Protein AF-G2H1W2-F1 (afdb_monomer)

pLDDT: mean 71.91, std 21.17, range [31.17, 97.25]

Mean predicted aligned error: 14.23 Å

Solvent-accessible surface area (backbone atoms only — not comparable to full-atom values): 6867 Å² total; per-residue (Å²): 136,90,78,91,77,94,70,56,71,66,62,49,50,53,42,44,57,50,13,62,76,69,74,47,52,47,68,55,54,53,53,49,55,50,48,59,48,51,57,51,50,52,54,53,49,50,52,50,54,47,54,53,49,41,50,54,48,27,75,74,65,70,60,68,86,49,73,64,58,51,48,59,54,56,59,67,66,70,76,69,97,65,96,79,69,82,72,79,69,83,67,51,63,84,64,42,68,59,56,51,50,49,50,55,54,66,79,59,67,75,134

Structure (mmCIF, N/CA/C/O backbone):
data_AF-G2H1W2-F1
#
_entry.id   AF-G2H1W2-F1
#
loop_
_atom_site.group_PDB
_atom_site.id
_atom_site.type_symbol
_atom_site.label_atom_id
_atom_site.label_alt_id
_atom_site.label_comp_id
_atom_site.label_asym_id
_atom_site.label_entity_id
_atom_site.label_seq_id
_atom_site.pdbx_PDB_ins_code
_atom_site.Cartn_x
_atom_site.Cartn_y
_atom_site.Cartn_z
_atom_site.occupancy
_atom_site.B_iso_or_equiv
_atom_site.auth_seq_id
_atom_site.auth_comp_id
_atom_site.auth_asym_id
_atom_site.auth_atom_id
_atom_site.pdbx_PDB_model_num
ATOM 1 N N . MET A 1 1 ? 20.170 -7.436 5.236 1.00 75.56 1 MET A N 1
ATOM 2 C CA . MET A 1 1 ? 20.157 -8.878 4.902 1.00 75.56 1 MET A CA 1
ATOM 3 C C . MET A 1 1 ? 19.640 -9.037 3.481 1.00 75.56 1 MET A C 1
ATOM 5 O O . MET A 1 1 ? 18.809 -8.228 3.083 1.00 75.56 1 MET A O 1
ATOM 9 N N . ALA A 1 2 ? 20.171 -9.981 2.702 1.00 72.88 2 ALA A N 1
ATOM 10 C CA . ALA A 1 2 ? 19.731 -10.212 1.326 1.00 72.88 2 ALA A CA 1
ATOM 11 C C . ALA A 1 2 ? 18.691 -11.339 1.298 1.00 72.88 2 ALA A C 1
ATOM 13 O O . ALA A 1 2 ? 18.968 -12.437 1.773 1.00 72.88 2 ALA A O 1
ATOM 14 N N . THR A 1 3 ? 17.517 -11.059 0.736 1.00 84.69 3 THR A N 1
ATOM 15 C CA . THR A 1 3 ? 16.438 -12.034 0.541 1.00 84.69 3 THR A CA 1
ATOM 16 C C . THR A 1 3 ? 16.260 -12.256 -0.955 1.00 84.69 3 THR A C 1
ATOM 18 O O . THR A 1 3 ? 16.119 -11.290 -1.705 1.00 84.69 3 THR A O 1
ATOM 21 N N . SER A 1 4 ? 16.291 -13.513 -1.401 1.00 85.44 4 SER A N 1
ATOM 22 C CA . SER A 1 4 ? 16.028 -13.864 -2.800 1.00 85.44 4 SER A CA 1
ATOM 23 C C . SER A 1 4 ? 14.522 -13.983 -3.028 1.00 85.44 4 SER A C 1
ATOM 25 O O . SER A 1 4 ? 13.840 -14.678 -2.276 1.00 85.44 4 SER A O 1
ATOM 27 N N . ILE A 1 5 ? 14.004 -13.301 -4.049 1.00 87.56 5 ILE A N 1
ATOM 28 C CA . ILE A 1 5 ? 12.579 -13.267 -4.395 1.00 87.56 5 ILE A CA 1
ATOM 29 C C . ILE A 1 5 ? 12.423 -13.854 -5.796 1.00 87.56 5 ILE A C 1
ATOM 31 O O . ILE A 1 5 ? 13.130 -13.451 -6.720 1.00 87.56 5 ILE A O 1
ATOM 35 N N . LYS A 1 6 ? 11.501 -14.807 -5.958 1.00 91.88 6 LYS A N 1
ATOM 36 C CA . LYS A 1 6 ? 11.148 -15.350 -7.273 1.00 91.88 6 LYS A CA 1
ATOM 37 C C . LYS A 1 6 ? 10.126 -14.434 -7.937 1.00 91.88 6 LYS A C 1
ATOM 39 O O . LYS A 1 6 ? 9.104 -14.124 -7.335 1.00 91.88 6 LYS A O 1
ATOM 44 N N . LEU A 1 7 ? 10.422 -14.028 -9.165 1.00 91.94 7 LEU A N 1
ATOM 45 C CA . LEU A 1 7 ? 9.544 -13.242 -10.025 1.00 91.94 7 LEU A CA 1
ATOM 46 C C . LEU A 1 7 ? 9.335 -14.031 -11.313 1.00 91.94 7 LEU A C 1
ATOM 48 O O . LEU A 1 7 ? 10.286 -14.634 -11.813 1.00 91.94 7 LEU A O 1
ATOM 52 N N . ASP A 1 8 ? 8.113 -14.030 -11.828 1.00 95.19 8 ASP A N 1
ATOM 53 C CA . ASP A 1 8 ? 7.841 -14.505 -13.178 1.00 95.19 8 ASP A CA 1
ATOM 54 C C . ASP A 1 8 ? 8.411 -13.533 -14.229 1.00 95.19 8 ASP A C 1
ATOM 56 O O . ASP A 1 8 ? 8.737 -12.373 -13.938 1.00 95.19 8 ASP A O 1
ATOM 60 N N . ASP A 1 9 ? 8.560 -14.022 -15.460 1.00 93.75 9 ASP A N 1
ATOM 61 C CA . ASP A 1 9 ? 9.198 -13.267 -16.539 1.00 93.75 9 ASP A CA 1
ATOM 62 C C . ASP A 1 9 ? 8.376 -12.044 -16.987 1.00 93.75 9 ASP A C 1
ATOM 64 O O . ASP A 1 9 ? 8.967 -11.021 -17.351 1.00 93.75 9 ASP A O 1
ATOM 68 N N . ASP A 1 10 ? 7.038 -12.096 -16.901 1.00 96.62 10 ASP A N 1
ATOM 69 C CA . ASP A 1 10 ? 6.166 -10.953 -17.220 1.00 96.62 10 ASP A CA 1
ATOM 70 C C . ASP A 1 10 ? 6.395 -9.810 -16.228 1.00 96.62 10 ASP A C 1
ATOM 72 O O . ASP A 1 10 ? 6.713 -8.677 -16.610 1.00 96.62 10 ASP A O 1
ATOM 76 N N . LEU A 1 11 ? 6.311 -10.114 -14.933 1.00 94.88 11 LEU A N 1
ATOM 77 C CA . LEU A 1 11 ? 6.497 -9.133 -13.877 1.00 94.88 11 LEU A CA 1
ATOM 78 C C . LEU A 1 11 ? 7.909 -8.547 -13.909 1.00 94.88 11 LEU A C 1
ATOM 80 O O . LEU A 1 11 ? 8.082 -7.331 -13.775 1.00 94.88 11 LEU A O 1
ATOM 84 N N . LYS A 1 12 ? 8.923 -9.385 -14.143 1.00 95.00 12 LYS A N 1
ATOM 85 C CA . LYS A 1 12 ? 10.307 -8.933 -14.301 1.00 95.00 12 LYS A CA 1
ATOM 86 C C . LYS A 1 12 ? 10.440 -7.941 -15.460 1.00 95.00 12 LYS A C 1
ATOM 88 O O . LYS A 1 12 ? 11.020 -6.871 -15.267 1.00 95.00 12 LYS A O 1
ATOM 93 N N . SER A 1 13 ? 9.873 -8.253 -16.627 1.00 96.44 13 SER A N 1
ATOM 94 C CA . SER A 1 13 ? 9.880 -7.362 -17.794 1.00 96.44 13 SER A CA 1
ATOM 95 C C . SER A 1 13 ? 9.212 -6.017 -17.488 1.00 96.44 13 SER A C 1
ATOM 97 O O . SER A 1 13 ? 9.792 -4.950 -17.710 1.00 96.44 13 SER A O 1
ATOM 99 N N . ARG A 1 14 ? 8.030 -6.044 -16.863 1.00 97.25 14 ARG A N 1
ATOM 100 C CA . ARG A 1 14 ? 7.287 -4.835 -16.472 1.00 97.25 14 ARG A CA 1
ATOM 101 C C . ARG A 1 14 ? 8.061 -3.961 -15.489 1.00 97.25 14 ARG A C 1
ATOM 103 O O . ARG A 1 14 ? 8.049 -2.738 -15.629 1.00 97.25 14 ARG A O 1
ATOM 110 N N . ILE A 1 15 ? 8.756 -4.565 -14.526 1.00 95.75 15 ILE A N 1
ATOM 111 C CA . ILE A 1 15 ? 9.603 -3.834 -13.576 1.00 95.75 15 ILE A CA 1
ATOM 112 C C . ILE A 1 15 ? 10.779 -3.176 -14.297 1.00 95.75 15 ILE A C 1
ATOM 114 O O . ILE A 1 15 ? 11.062 -2.012 -14.022 1.00 95.75 15 ILE A O 1
ATOM 118 N N . HIS A 1 16 ? 11.440 -3.873 -15.223 1.00 95.88 16 HIS A N 1
ATOM 119 C CA . HIS A 1 16 ? 12.533 -3.292 -16.006 1.00 95.88 16 HIS A CA 1
ATOM 120 C C . HIS A 1 16 ? 12.061 -2.098 -16.839 1.00 95.88 16 HIS A C 1
ATOM 122 O O . HIS A 1 16 ? 12.620 -1.012 -16.708 1.00 95.88 16 HIS A O 1
ATOM 128 N N . HIS A 1 17 ? 10.964 -2.245 -17.583 1.00 97.06 17 HIS A N 1
ATOM 129 C CA . HIS A 1 17 ? 10.384 -1.136 -18.343 1.00 97.06 17 HIS A CA 1
ATOM 130 C C . HIS A 1 17 ? 10.000 0.056 -17.458 1.00 97.06 17 HIS A C 1
ATOM 132 O O . HIS A 1 17 ? 10.188 1.214 -17.838 1.00 97.06 17 HIS A O 1
ATOM 138 N N . LEU A 1 18 ? 9.459 -0.208 -16.267 1.00 96.81 18 LEU A N 1
ATOM 139 C CA . LEU A 1 18 ? 9.114 0.841 -15.314 1.00 96.81 18 LEU A CA 1
ATOM 140 C C . LEU A 1 18 ? 10.363 1.546 -14.769 1.00 96.81 18 LEU A C 1
ATOM 142 O O . LEU A 1 18 ? 10.374 2.772 -14.648 1.00 96.81 18 LEU A O 1
ATOM 146 N N . ALA A 1 19 ? 11.409 0.780 -14.469 1.00 97.00 19 ALA A N 1
ATOM 147 C CA . ALA A 1 19 ? 12.685 1.277 -13.981 1.00 97.00 19 ALA A CA 1
ATOM 148 C C . ALA A 1 19 ? 13.366 2.183 -15.021 1.00 97.00 19 ALA A C 1
ATOM 150 O O . ALA A 1 19 ? 1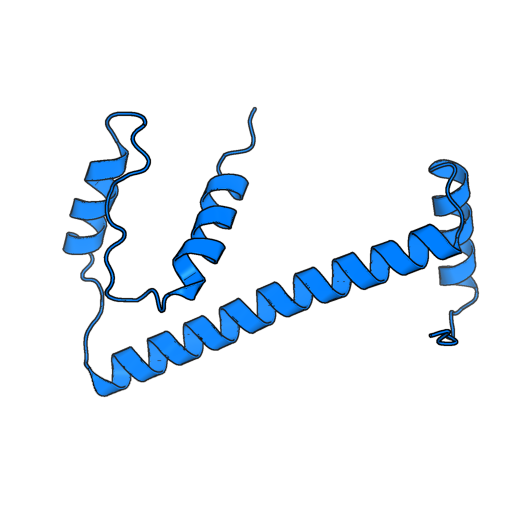3.769 3.298 -14.679 1.00 97.00 19 ALA A O 1
ATOM 151 N N . ASP A 1 20 ? 13.378 1.770 -16.291 1.00 96.88 20 ASP A N 1
ATOM 152 C CA . ASP A 1 20 ? 13.934 2.545 -17.406 1.00 96.88 20 ASP A CA 1
ATOM 153 C C . ASP A 1 20 ? 13.203 3.880 -17.580 1.00 96.88 20 ASP A C 1
ATOM 155 O O . ASP A 1 20 ? 13.826 4.943 -17.646 1.00 96.88 20 ASP A O 1
ATOM 159 N N . ARG A 1 21 ? 11.862 3.850 -17.566 1.00 97.00 21 ARG A N 1
ATOM 160 C CA . ARG A 1 21 ? 11.028 5.060 -17.663 1.00 97.00 21 ARG A CA 1
ATOM 161 C C . ARG A 1 21 ? 11.275 6.038 -16.518 1.00 97.00 21 ARG A C 1
ATOM 163 O O . ARG A 1 21 ? 11.265 7.246 -16.737 1.00 97.00 21 ARG A O 1
ATOM 170 N N . GLN A 1 22 ? 11.484 5.528 -15.307 1.00 94.25 22 GLN A N 1
ATOM 171 C CA . GLN A 1 22 ? 11.715 6.345 -14.114 1.00 94.25 22 GLN A CA 1
ATOM 172 C C . GLN A 1 22 ? 13.196 6.682 -13.881 1.00 94.25 22 GLN A C 1
ATOM 174 O O . GLN A 1 22 ? 13.506 7.409 -12.936 1.00 94.25 22 GLN A O 1
ATOM 179 N N . ARG A 1 23 ? 14.112 6.180 -14.724 1.00 93.69 23 ARG A N 1
ATOM 180 C CA . ARG A 1 23 ? 15.573 6.283 -14.549 1.00 93.69 23 ARG A CA 1
ATOM 181 C C . ARG A 1 23 ? 16.032 5.792 -13.171 1.00 93.69 23 ARG A C 1
ATOM 183 O O . ARG A 1 23 ? 16.859 6.415 -12.504 1.00 93.69 23 ARG A O 1
ATOM 190 N N . ARG A 1 24 ? 15.461 4.677 -12.720 1.00 95.12 24 ARG A N 1
ATOM 191 C CA . ARG A 1 24 ? 15.804 3.998 -11.463 1.00 95.12 24 ARG A CA 1
ATOM 192 C C . ARG A 1 24 ? 16.270 2.578 -11.755 1.00 95.12 24 ARG A C 1
ATOM 194 O O . ARG A 1 24 ? 16.064 2.070 -12.848 1.00 95.12 24 ARG A O 1
ATOM 201 N N . SER A 1 25 ? 16.907 1.926 -10.784 1.00 96.19 25 SER A N 1
ATOM 202 C CA . SER A 1 25 ? 17.236 0.505 -10.921 1.00 96.19 25 SER A CA 1
ATOM 203 C C . SER A 1 25 ? 16.002 -0.358 -10.653 1.00 96.19 25 SER A C 1
ATOM 205 O O . SER A 1 25 ? 15.171 -0.024 -9.805 1.00 96.19 25 SER A O 1
ATOM 207 N N . ALA A 1 26 ? 15.905 -1.506 -11.324 1.00 93.44 26 ALA A N 1
ATOM 208 C CA . ALA A 1 26 ? 14.839 -2.480 -11.080 1.00 93.44 26 ALA A CA 1
ATOM 209 C C . ALA A 1 26 ? 14.780 -2.902 -9.599 1.00 93.44 26 ALA A C 1
ATOM 211 O O . ALA A 1 26 ? 13.704 -2.996 -9.017 1.00 93.44 26 ALA A O 1
ATOM 212 N N . HIS A 1 27 ? 15.942 -3.057 -8.955 1.00 92.81 27 HIS A N 1
ATOM 213 C CA . HIS A 1 27 ? 16.023 -3.360 -7.527 1.00 92.81 27 HIS A CA 1
ATOM 214 C C . HIS A 1 27 ? 15.434 -2.248 -6.640 1.00 92.81 27 HIS A C 1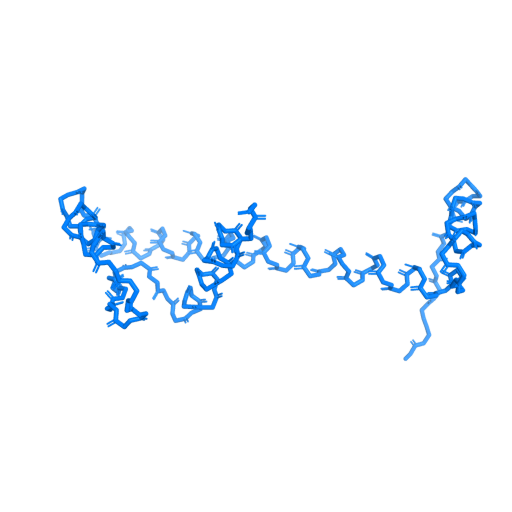
ATOM 216 O O . HIS A 1 27 ? 14.773 -2.548 -5.647 1.00 92.81 27 HIS A O 1
ATOM 222 N N . TRP A 1 28 ? 15.640 -0.972 -6.992 1.00 94.69 28 TRP A N 1
ATOM 223 C CA . TRP A 1 28 ? 15.032 0.147 -6.268 1.00 94.69 28 TRP A CA 1
ATOM 224 C C . TRP A 1 28 ? 13.503 0.109 -6.377 1.00 94.69 28 TRP A C 1
ATOM 226 O O . TRP A 1 28 ? 12.829 0.188 -5.356 1.00 94.69 28 TRP A O 1
ATOM 236 N N . ILE A 1 29 ? 12.970 -0.119 -7.585 1.00 95.81 29 ILE A N 1
ATOM 237 C CA . ILE A 1 29 ? 11.522 -0.247 -7.827 1.00 95.81 29 ILE A CA 1
ATOM 238 C C . ILE A 1 29 ? 10.922 -1.395 -7.006 1.00 95.81 29 ILE A C 1
ATOM 240 O O . ILE A 1 29 ? 9.888 -1.217 -6.370 1.00 95.81 29 ILE A O 1
ATOM 244 N N . MET A 1 30 ? 11.583 -2.557 -6.972 1.00 93.81 30 MET A N 1
ATOM 245 C CA . MET A 1 30 ? 11.122 -3.709 -6.186 1.00 93.81 30 MET A CA 1
ATOM 246 C C . MET A 1 30 ? 11.060 -3.395 -4.691 1.00 93.81 30 MET A C 1
ATOM 248 O O . MET A 1 30 ? 10.071 -3.708 -4.033 1.00 93.81 30 MET A O 1
ATOM 252 N N . ARG A 1 31 ? 12.109 -2.768 -4.145 1.00 94.06 31 ARG A N 1
ATOM 253 C CA . ARG A 1 31 ? 12.152 -2.401 -2.724 1.00 94.06 31 ARG A CA 1
ATOM 254 C C . ARG A 1 31 ? 11.060 -1.411 -2.362 1.00 94.06 31 ARG A C 1
ATOM 256 O O . ARG A 1 31 ? 10.453 -1.553 -1.305 1.00 94.06 31 ARG A O 1
ATOM 263 N N . GLU A 1 32 ? 10.827 -0.436 -3.228 1.00 95.69 32 GLU A N 1
ATOM 264 C CA . GLU A 1 32 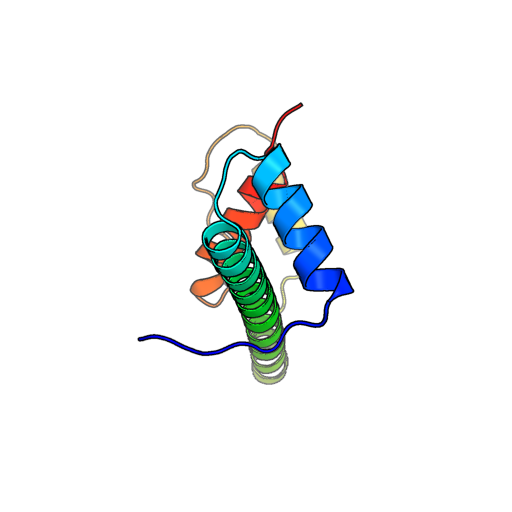? 9.807 0.571 -2.983 1.00 95.69 32 GLU A CA 1
ATOM 265 C C . GLU A 1 32 ? 8.404 -0.029 -3.052 1.00 95.69 32 GLU A C 1
ATOM 267 O O . GLU A 1 32 ? 7.619 0.158 -2.132 1.00 95.69 32 GLU A O 1
ATOM 272 N N . ALA A 1 33 ? 8.132 -0.879 -4.045 1.00 95.00 33 ALA A N 1
ATOM 273 C CA . ALA A 1 33 ? 6.855 -1.577 -4.147 1.00 95.00 33 ALA A CA 1
ATOM 274 C C . ALA A 1 33 ? 6.551 -2.454 -2.917 1.00 95.00 33 ALA A C 1
ATOM 276 O O . ALA A 1 33 ? 5.409 -2.495 -2.458 1.00 95.00 33 ALA A O 1
ATOM 277 N N . ILE A 1 34 ? 7.563 -3.142 -2.368 1.00 94.50 34 ILE A N 1
ATOM 278 C CA . ILE A 1 34 ? 7.409 -3.948 -1.146 1.00 94.50 34 ILE A CA 1
ATOM 279 C C . ILE A 1 34 ? 7.113 -3.051 0.055 1.00 94.50 34 ILE A C 1
ATOM 281 O O . ILE A 1 34 ? 6.212 -3.364 0.828 1.00 94.50 34 ILE A O 1
ATOM 285 N N . ARG A 1 35 ? 7.835 -1.935 0.208 1.00 95.25 35 ARG A N 1
ATOM 286 C CA . ARG A 1 35 ? 7.598 -0.987 1.303 1.00 95.25 35 ARG A CA 1
ATOM 287 C C . ARG A 1 35 ? 6.181 -0.430 1.249 1.00 95.25 35 ARG A C 1
ATOM 289 O O . ARG A 1 35 ? 5.456 -0.532 2.230 1.00 95.25 35 ARG A O 1
ATOM 296 N N . ASP A 1 36 ? 5.772 0.061 0.085 1.00 95.31 36 ASP A N 1
ATOM 297 C CA . ASP A 1 36 ? 4.441 0.624 -0.123 1.00 95.31 36 ASP A CA 1
ATOM 298 C C . ASP A 1 36 ? 3.339 -0.403 0.143 1.00 95.31 36 ASP A C 1
ATOM 300 O O . ASP A 1 36 ? 2.242 -0.044 0.569 1.00 95.31 36 ASP A O 1
ATOM 304 N N . TYR A 1 37 ? 3.584 -1.679 -0.164 1.00 94.81 37 TYR A N 1
ATOM 305 C CA . TYR A 1 37 ? 2.653 -2.757 0.151 1.00 94.81 37 TYR A CA 1
ATOM 306 C C . TYR A 1 37 ? 2.561 -2.992 1.660 1.00 94.81 37 TYR A C 1
ATOM 308 O O . TYR A 1 37 ? 1.458 -2.976 2.201 1.00 94.81 37 TYR A O 1
ATOM 316 N N . VAL A 1 38 ? 3.701 -3.151 2.336 1.00 94.75 38 VAL A N 1
ATOM 317 C CA . VAL A 1 38 ? 3.750 -3.397 3.784 1.00 94.75 38 VAL A CA 1
ATOM 318 C C . VAL A 1 38 ? 3.108 -2.248 4.554 1.00 94.75 38 VAL A C 1
ATOM 320 O O . VAL A 1 38 ? 2.227 -2.494 5.366 1.00 94.75 38 VAL A O 1
ATOM 323 N N . GLU A 1 39 ? 3.443 -0.996 4.242 1.00 93.75 39 GLU A N 1
ATOM 324 C CA . GLU A 1 39 ? 2.862 0.164 4.928 1.00 93.75 39 GLU A CA 1
ATOM 325 C C . GLU A 1 39 ? 1.340 0.260 4.747 1.00 93.75 39 GLU A C 1
ATOM 327 O O . GLU A 1 39 ? 0.621 0.698 5.649 1.00 93.75 39 GLU A O 1
ATOM 332 N N . ARG A 1 40 ? 0.827 -0.112 3.566 1.00 92.88 40 ARG A N 1
ATOM 333 C CA . ARG A 1 40 ? -0.621 -0.158 3.320 1.00 92.88 40 ARG A CA 1
ATOM 334 C C . ARG A 1 40 ? -1.284 -1.260 4.133 1.00 92.88 40 ARG A C 1
ATOM 336 O O . ARG A 1 40 ? -2.345 -1.013 4.704 1.00 92.88 40 ARG A O 1
ATOM 343 N N . GLU A 1 41 ? -0.660 -2.430 4.202 1.00 94.25 41 GLU A N 1
ATOM 344 C CA . GLU A 1 41 ? -1.194 -3.566 4.948 1.00 94.25 41 GLU A CA 1
ATOM 345 C C . GLU A 1 41 ? -1.166 -3.310 6.459 1.00 94.25 41 GLU A C 1
ATOM 347 O O . GLU A 1 41 ? -2.158 -3.541 7.141 1.00 94.25 41 GLU A O 1
ATOM 352 N N . GLU A 1 42 ? -0.088 -2.721 6.980 1.00 90.00 42 GLU A N 1
ATOM 353 C CA . GLU A 1 42 ? 0.033 -2.333 8.389 1.00 90.00 42 GLU A CA 1
ATOM 354 C C . GLU A 1 42 ? -1.033 -1.311 8.793 1.00 90.00 42 GLU A C 1
ATOM 356 O O . GLU A 1 42 ? -1.666 -1.450 9.839 1.00 90.00 42 GLU A O 1
ATOM 361 N N . LYS A 1 43 ? -1.294 -0.304 7.950 1.00 87.25 43 LYS A N 1
ATOM 362 C CA . LYS A 1 43 ? -2.376 0.665 8.193 1.00 87.25 43 LYS A CA 1
ATOM 363 C C . LYS A 1 43 ? -3.745 -0.005 8.198 1.00 87.25 43 LYS A C 1
ATOM 365 O O . LYS A 1 43 ? -4.590 0.338 9.023 1.00 87.25 43 LYS A O 1
ATOM 370 N N . HIS A 1 44 ? -3.965 -0.939 7.277 1.00 83.00 44 HIS A N 1
ATOM 371 C CA . HIS A 1 44 ? -5.223 -1.664 7.171 1.00 83.00 44 HIS A CA 1
ATOM 372 C C . HIS A 1 44 ? -5.456 -2.564 8.391 1.00 83.00 44 HIS A C 1
ATOM 374 O O . HIS A 1 44 ? -6.555 -2.580 8.947 1.00 83.00 44 HIS A O 1
ATOM 380 N N . GLU A 1 45 ? -4.424 -3.274 8.840 1.00 84.62 45 GLU A N 1
ATOM 381 C CA . GLU A 1 45 ? -4.508 -4.132 10.017 1.00 84.62 45 GLU A CA 1
ATOM 382 C C . GLU A 1 45 ? -4.666 -3.313 11.298 1.00 84.62 45 GLU A C 1
ATOM 384 O O . GLU A 1 45 ? -5.529 -3.621 12.115 1.00 84.62 45 GLU A O 1
ATOM 389 N N . ASN A 1 46 ? -3.931 -2.207 11.444 1.00 82.62 46 ASN A N 1
ATOM 390 C CA . ASN A 1 46 ? -4.089 -1.318 12.591 1.00 82.62 46 ASN A CA 1
ATOM 391 C C . ASN A 1 46 ? -5.521 -0.770 12.689 1.00 82.62 46 ASN A C 1
ATOM 393 O O . ASN A 1 46 ? -6.113 -0.782 13.764 1.00 82.62 46 ASN A O 1
ATOM 397 N N . PHE A 1 47 ? -6.117 -0.372 11.560 1.00 77.81 47 PHE A N 1
ATOM 398 C CA . PHE A 1 47 ? -7.510 0.072 11.523 1.00 77.81 47 PHE A CA 1
ATOM 399 C C . PHE A 1 47 ? -8.496 -1.035 11.935 1.00 77.81 47 PHE A C 1
ATOM 401 O O . PHE A 1 47 ? -9.439 -0.777 12.682 1.00 77.81 47 PHE A O 1
ATOM 408 N N . LYS A 1 48 ? -8.278 -2.281 11.489 1.00 81.94 48 LYS A N 1
ATOM 409 C CA . LYS A 1 48 ? -9.097 -3.430 11.913 1.00 81.94 48 LYS A CA 1
ATOM 410 C C . LYS A 1 48 ? -8.985 -3.688 13.411 1.00 81.94 48 LYS A C 1
ATOM 412 O O . LYS A 1 48 ? -10.007 -3.857 14.073 1.00 81.94 48 LYS A O 1
ATOM 417 N N . GLN A 1 49 ? -7.763 -3.731 13.934 1.00 78.06 49 GLN A N 1
ATOM 418 C CA . GLN A 1 49 ? -7.512 -3.979 15.352 1.00 78.06 49 GLN A CA 1
ATOM 419 C C . GLN A 1 49 ? -8.122 -2.877 16.219 1.00 78.06 49 GLN A C 1
ATOM 421 O O . GLN A 1 49 ? -8.741 -3.169 17.241 1.00 78.06 49 GLN A O 1
ATOM 426 N N . GLU A 1 50 ? -8.036 -1.625 15.773 1.00 79.94 50 GLU A N 1
ATOM 427 C CA . GLU A 1 50 ? -8.681 -0.495 16.433 1.00 79.94 50 GLU A CA 1
ATOM 428 C C . GLU A 1 50 ? -10.207 -0.650 16.448 1.00 79.94 50 GLU A C 1
ATOM 430 O O . GLU A 1 50 ? -10.815 -0.592 17.515 1.00 79.94 50 GLU A O 1
ATOM 435 N N . ALA A 1 51 ? -10.829 -0.955 15.305 1.00 79.44 51 ALA A N 1
ATOM 436 C CA . ALA A 1 51 ? -12.274 -1.168 15.223 1.00 79.44 51 ALA A CA 1
ATOM 437 C C . ALA A 1 51 ? -12.752 -2.320 16.128 1.00 79.44 51 ALA A C 1
ATOM 439 O O . ALA A 1 51 ? -13.775 -2.197 16.807 1.00 79.44 51 ALA A O 1
ATOM 440 N N . LEU A 1 52 ? -12.002 -3.425 16.182 1.00 81.19 52 LEU A N 1
ATOM 441 C CA . LEU A 1 52 ? -12.280 -4.547 17.084 1.00 81.19 52 LEU A CA 1
ATOM 442 C C . LEU A 1 52 ? -12.112 -4.154 18.559 1.00 81.19 52 LEU A C 1
ATOM 444 O O . LEU A 1 52 ? -12.925 -4.551 19.397 1.00 81.19 52 LEU A O 1
ATOM 448 N N . GLY A 1 53 ? -11.098 -3.349 18.878 1.00 78.94 53 GLY A N 1
ATOM 449 C CA . GLY A 1 53 ? -10.869 -2.805 20.215 1.00 78.94 53 GLY A CA 1
ATOM 450 C C . GLY A 1 53 ? -12.014 -1.903 20.671 1.00 78.94 53 GLY A C 1
ATOM 451 O O . GLY A 1 53 ? -12.598 -2.133 21.733 1.00 78.94 53 GLY A O 1
ATOM 452 N N . SER A 1 54 ? -12.403 -0.933 19.843 1.00 72.81 54 SER A N 1
ATOM 453 C CA . SER A 1 54 ? -13.549 -0.055 20.094 1.00 72.81 54 SER A CA 1
ATOM 454 C C . SER A 1 54 ? -14.847 -0.850 20.245 1.00 72.81 54 SER A C 1
ATOM 456 O O . SER A 1 54 ? -15.643 -0.566 21.139 1.00 72.81 54 SER A O 1
ATOM 458 N N . TRP A 1 55 ? -15.042 -1.895 19.436 1.00 73.50 55 TRP A N 1
ATOM 459 C CA . TRP A 1 55 ? -16.191 -2.792 19.552 1.00 73.50 55 TRP A CA 1
ATOM 460 C C . TRP A 1 55 ? -16.218 -3.543 20.890 1.00 73.50 55 TRP A C 1
ATOM 462 O O . TRP A 1 55 ? -17.252 -3.584 21.558 1.00 73.50 55 TRP A O 1
ATOM 472 N N . ALA A 1 56 ? -15.083 -4.082 21.338 1.00 75.75 56 ALA A N 1
ATOM 473 C CA . ALA A 1 56 ? -14.987 -4.752 22.633 1.00 75.75 56 ALA A CA 1
ATOM 474 C C . ALA A 1 56 ? -15.225 -3.790 23.812 1.00 75.75 56 ALA A C 1
ATOM 476 O O . ALA A 1 56 ? -15.856 -4.165 24.804 1.00 75.75 56 ALA A O 1
ATOM 477 N N . ILE A 1 57 ? -14.749 -2.543 23.714 1.00 74.12 57 ILE A N 1
ATOM 478 C CA . ILE A 1 57 ? -14.999 -1.496 24.717 1.00 74.12 57 ILE A CA 1
ATOM 479 C C . ILE A 1 57 ? -16.485 -1.137 24.749 1.00 74.12 57 ILE A C 1
ATOM 481 O O . ILE A 1 57 ? -17.060 -1.051 25.836 1.00 74.12 57 ILE A O 1
ATOM 485 N N . TYR A 1 58 ? -17.123 -0.990 23.587 1.00 67.50 58 TYR A N 1
ATOM 486 C CA . TYR A 1 58 ? -18.558 -0.743 23.487 1.00 67.50 58 TYR A CA 1
ATOM 487 C C . TYR A 1 58 ? -19.368 -1.864 24.148 1.00 67.50 58 TYR A C 1
ATOM 489 O O . TYR A 1 58 ? -20.215 -1.579 24.990 1.00 67.50 58 TYR A O 1
ATOM 497 N N . GLN A 1 59 ? -19.055 -3.134 23.867 1.00 70.94 59 GLN A N 1
ATOM 498 C CA . GLN A 1 59 ? -19.743 -4.265 24.503 1.00 70.94 59 GLN A CA 1
ATOM 499 C C . GLN A 1 59 ? -19.616 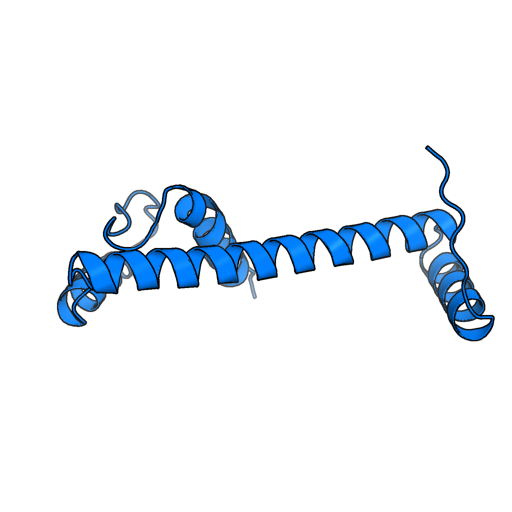-4.266 26.031 1.00 70.94 59 GLN A C 1
ATOM 501 O O . GLN A 1 59 ? -20.558 -4.631 26.728 1.00 70.94 59 GLN A O 1
ATOM 506 N N . LYS A 1 60 ? -18.455 -3.868 26.563 1.00 70.81 60 LYS A N 1
ATOM 507 C CA . LYS A 1 60 ? -18.193 -3.877 28.011 1.00 70.81 60 LYS A CA 1
ATOM 508 C C . LYS A 1 60 ? -18.752 -2.662 28.742 1.00 70.81 60 LYS A C 1
ATOM 510 O O . LYS A 1 60 ? -19.127 -2.773 29.903 1.00 70.81 60 LYS A O 1
ATOM 515 N N . THR A 1 61 ? -18.73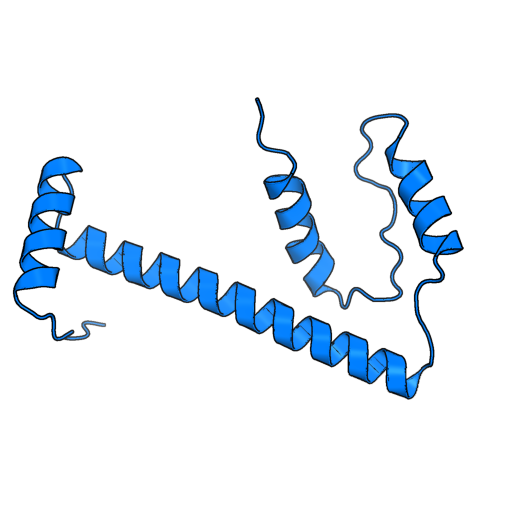8 -1.495 28.105 1.00 70.56 61 THR A N 1
ATOM 516 C CA . THR A 1 61 ? -19.013 -0.213 28.775 1.00 70.56 61 THR A CA 1
ATOM 517 C C . THR A 1 61 ? -20.320 0.432 28.332 1.00 70.56 61 THR A C 1
ATOM 519 O O . THR A 1 61 ? -20.778 1.363 28.989 1.00 70.56 61 THR A O 1
ATOM 522 N N . GLY A 1 62 ? -20.902 -0.010 27.213 1.00 65.06 62 GLY A N 1
ATOM 523 C CA . GLY A 1 62 ? -22.071 0.604 26.581 1.00 65.06 62 GLY A CA 1
ATOM 524 C C . GLY A 1 62 ? -21.831 2.029 26.066 1.00 65.06 62 GLY A C 1
ATOM 525 O O . GLY A 1 62 ? -22.741 2.633 25.496 1.00 65.06 62 GLY A O 1
ATOM 526 N N . ARG A 1 63 ? -20.624 2.586 26.251 1.00 63.19 63 ARG A N 1
ATOM 527 C CA . ARG A 1 63 ? -20.291 3.947 25.833 1.00 63.19 63 ARG A CA 1
ATOM 528 C C . ARG A 1 63 ? -20.127 3.987 24.324 1.00 63.19 63 ARG A C 1
ATOM 530 O O . ARG A 1 63 ? -19.279 3.309 23.755 1.00 63.19 63 ARG A O 1
ATOM 537 N N . HIS A 1 64 ? -20.947 4.810 23.702 1.00 65.88 64 HIS A N 1
ATOM 538 C CA . HIS A 1 64 ? -20.901 5.159 22.295 1.00 65.88 64 HIS A CA 1
ATOM 539 C C . HIS A 1 64 ? -21.069 6.671 22.204 1.00 65.88 64 HIS A C 1
ATOM 541 O O . HIS A 1 64 ? -21.667 7.269 23.098 1.00 65.88 64 HIS A O 1
ATOM 547 N N . LEU A 1 65 ? -20.552 7.282 21.139 1.00 64.62 65 LEU A N 1
ATOM 548 C CA . LEU A 1 65 ? -20.934 8.657 20.844 1.00 64.62 65 LEU A CA 1
ATOM 549 C C . LEU A 1 65 ? -22.397 8.678 20.402 1.00 64.62 65 LEU A C 1
ATOM 551 O O . LEU A 1 65 ? -22.777 7.965 19.469 1.00 64.62 65 LEU A O 1
ATOM 555 N N . SER A 1 66 ? -23.202 9.521 21.040 1.00 66.69 66 SER A N 1
ATOM 556 C CA . SER A 1 66 ? -24.532 9.851 20.534 1.00 66.69 66 SER A CA 1
ATOM 557 C C . SER A 1 66 ? -24.421 10.765 19.310 1.00 66.69 66 SER A C 1
ATOM 559 O O . SER A 1 66 ? -23.507 11.588 19.205 1.00 66.69 66 SER A O 1
ATOM 561 N N . GLY A 1 67 ? -25.378 10.666 18.383 1.00 65.25 67 GLY A N 1
ATOM 562 C CA . GLY A 1 67 ? -25.426 11.523 17.193 1.00 65.25 67 GLY A CA 1
ATOM 563 C C . GLY A 1 67 ? -25.459 13.021 17.523 1.00 65.25 67 GLY A C 1
ATOM 564 O O . GLY A 1 67 ? -24.930 13.826 16.758 1.00 65.25 67 GLY A O 1
ATOM 565 N N . ASP A 1 68 ? -26.008 13.396 18.680 1.00 69.44 68 ASP A N 1
ATOM 566 C CA . ASP A 1 68 ? -26.017 14.785 19.147 1.00 69.44 68 ASP A CA 1
ATOM 567 C C . ASP A 1 68 ? -24.647 15.241 19.664 1.00 69.44 68 ASP A C 1
ATOM 569 O O . ASP A 1 68 ? -24.237 16.365 19.382 1.00 69.44 68 ASP A O 1
ATOM 573 N N . GLU A 1 69 ? -23.882 14.362 20.319 1.00 66.56 69 GLU A N 1
ATOM 574 C CA . GLU A 1 69 ? -22.499 14.648 20.730 1.00 66.56 69 GLU A CA 1
ATOM 575 C C . GLU A 1 69 ? -21.590 14.821 19.507 1.00 66.56 69 GLU A C 1
ATOM 577 O O . GLU A 1 69 ? -20.788 15.755 19.453 1.00 66.56 69 GLU A O 1
ATOM 582 N N . VAL A 1 70 ? -21.771 13.976 18.480 1.00 70.75 70 VAL A N 1
ATOM 583 C CA . VAL A 1 70 ? -21.073 14.111 17.190 1.00 70.75 70 VAL A CA 1
ATOM 584 C C . VAL A 1 70 ? -21.443 15.430 16.520 1.00 70.75 70 VAL A C 1
ATOM 586 O O . VAL A 1 70 ? -20.569 16.126 16.016 1.00 70.75 70 VAL A O 1
ATOM 589 N N . ARG A 1 71 ? -22.728 15.801 16.516 1.00 71.69 71 ARG A N 1
ATOM 590 C CA . ARG A 1 71 ? -23.209 17.043 15.899 1.00 71.69 71 ARG A CA 1
ATOM 591 C C . ARG A 1 71 ? -22.636 18.277 16.592 1.00 71.69 71 ARG A C 1
ATOM 593 O O . ARG A 1 71 ? -22.151 19.169 15.902 1.00 71.69 71 ARG A O 1
ATOM 600 N N . VAL A 1 72 ? -22.664 18.316 17.924 1.00 74.56 72 VAL A N 1
ATOM 601 C CA . VAL A 1 72 ? -22.086 19.408 18.723 1.00 74.56 72 VAL A CA 1
ATOM 602 C C . VAL A 1 72 ? -20.583 19.509 18.478 1.00 74.56 72 VAL A C 1
ATOM 604 O O . VAL A 1 72 ? -20.065 20.605 18.272 1.00 74.56 72 VAL A O 1
ATOM 607 N N . TRP A 1 73 ? -19.880 18.377 18.406 1.00 71.00 73 TRP A N 1
ATOM 608 C CA . TRP A 1 73 ? -18.459 18.364 18.076 1.00 71.00 73 TRP A CA 1
ATOM 609 C C . TRP A 1 73 ? -18.184 18.842 16.643 1.00 71.00 73 TRP A C 1
ATOM 611 O O . TRP A 1 73 ? -17.348 19.719 16.447 1.00 71.00 73 TRP A O 1
ATOM 621 N N . LEU A 1 74 ? -18.923 18.362 15.640 1.00 72.31 74 LEU A N 1
ATOM 622 C CA . LEU A 1 74 ? -18.774 18.793 14.244 1.00 72.31 74 LEU A CA 1
ATOM 623 C C . LEU A 1 74 ? -19.109 20.278 14.045 1.00 72.31 74 LEU A C 1
ATOM 625 O O . LEU A 1 74 ? -18.518 20.932 13.192 1.00 72.31 74 LEU A O 1
ATOM 629 N N . GLN A 1 75 ? -20.008 20.850 14.848 1.00 72.69 75 GLN A N 1
ATOM 630 C CA . GLN A 1 75 ? -20.299 22.287 14.817 1.00 72.69 75 GLN A CA 1
ATOM 631 C C . GLN A 1 75 ? -19.098 23.145 15.246 1.00 72.69 75 GLN A C 1
ATOM 633 O O . GLN A 1 75 ? -18.966 24.275 14.774 1.00 72.69 75 GLN A O 1
ATOM 638 N N . THR A 1 76 ? -18.173 22.607 16.053 1.00 66.06 76 THR A N 1
ATOM 639 C CA . THR A 1 76 ? -16.914 23.298 16.399 1.00 66.06 76 THR A CA 1
ATOM 640 C C . THR A 1 76 ? -15.922 23.377 15.234 1.00 66.06 76 THR A C 1
ATOM 642 O O . THR A 1 76 ? -14.994 24.179 15.281 1.00 66.06 76 THR A O 1
ATOM 645 N N . TRP A 1 77 ? -16.124 22.600 14.161 1.00 66.00 77 TRP A N 1
ATOM 646 C CA . TRP A 1 77 ? -15.238 22.596 12.992 1.00 66.00 77 TRP A CA 1
ATOM 647 C C . TRP A 1 77 ? -15.509 23.765 12.029 1.00 66.00 77 TRP A C 1
ATOM 649 O O . TRP A 1 77 ? -14.688 24.032 11.152 1.00 66.00 77 TRP A O 1
ATOM 659 N N . VAL A 1 78 ? -16.649 24.459 12.155 1.00 57.69 78 VAL A N 1
ATOM 660 C CA . VAL A 1 78 ? -17.168 25.333 11.085 1.00 57.69 78 VAL A CA 1
ATOM 661 C C . VAL A 1 78 ? -16.761 26.817 11.176 1.00 57.69 78 VAL A C 1
ATOM 663 O O . VAL A 1 78 ? -16.699 27.441 10.117 1.00 57.69 78 VAL A O 1
ATOM 666 N N . PRO A 1 79 ? -16.341 27.415 12.310 1.00 54.41 79 PRO A N 1
ATOM 667 C CA . PRO A 1 79 ? -15.668 28.710 12.263 1.00 54.41 79 PRO A CA 1
ATOM 668 C C . PRO A 1 79 ? -14.159 28.573 12.528 1.00 54.41 79 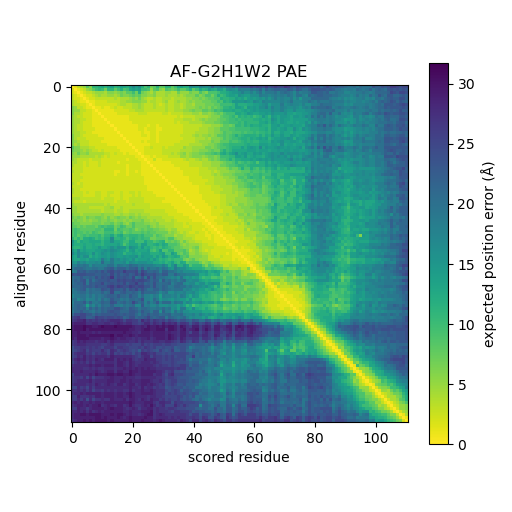PRO A C 1
ATOM 670 O O . PRO A 1 79 ? -13.692 28.712 13.648 1.00 54.41 79 PRO A O 1
ATOM 673 N N . ILE A 1 80 ? -13.407 28.385 11.436 1.00 45.56 80 ILE A N 1
ATOM 674 C CA . ILE A 1 80 ? -11.997 28.781 11.240 1.00 45.56 80 ILE A CA 1
ATOM 675 C C . ILE A 1 80 ? -10.935 28.083 12.117 1.00 45.56 80 ILE A C 1
ATOM 677 O O . ILE A 1 80 ? -10.748 28.383 13.288 1.00 45.56 80 ILE A O 1
ATOM 681 N N . ARG A 1 81 ? -10.091 27.287 11.438 1.00 46.69 81 ARG A N 1
ATOM 682 C CA . ARG A 1 81 ? -8.621 27.243 11.600 1.00 46.69 81 ARG A CA 1
ATOM 683 C C . ARG A 1 81 ? -8.123 27.346 13.053 1.00 46.69 81 ARG A C 1
ATOM 685 O O . ARG A 1 81 ? -7.313 28.212 13.359 1.00 46.69 81 ARG A O 1
ATOM 692 N N . ASN A 1 82 ? -8.530 26.428 13.920 1.00 45.94 82 ASN A N 1
ATOM 693 C CA . ASN A 1 82 ? -7.778 26.159 15.138 1.00 45.94 82 ASN A CA 1
ATOM 694 C C . ASN A 1 82 ? -7.711 24.646 15.360 1.00 45.94 82 ASN A C 1
ATOM 696 O O . ASN A 1 82 ? -8.740 23.981 15.421 1.00 45.94 82 ASN A O 1
ATOM 700 N N . ARG A 1 83 ? -6.494 24.092 15.379 1.00 51.97 83 ARG A N 1
ATOM 701 C CA . ARG A 1 83 ? -6.223 22.640 15.419 1.00 51.97 83 ARG A CA 1
ATOM 702 C C . ARG A 1 83 ? -6.320 22.051 16.834 1.00 51.97 83 ARG A C 1
ATOM 704 O O . ARG A 1 83 ? -5.902 20.919 17.039 1.00 51.97 83 ARG A O 1
ATOM 711 N N . ASP A 1 84 ? -6.901 22.799 17.770 1.00 53.66 84 ASP A N 1
ATOM 712 C CA . ASP A 1 84 ? -6.827 22.515 19.204 1.00 53.66 84 ASP A CA 1
ATOM 713 C C . ASP A 1 84 ? -8.205 22.213 19.821 1.00 53.66 84 ASP A C 1
ATOM 715 O O . ASP A 1 84 ? -8.423 22.417 21.015 1.00 53.66 84 ASP A O 1
ATOM 719 N N . THR A 1 85 ? -9.172 21.737 19.030 1.00 54.50 85 THR A N 1
ATOM 720 C CA . THR A 1 85 ? -10.414 21.183 19.587 1.00 54.50 85 THR A CA 1
ATOM 721 C C . THR A 1 85 ? -10.156 19.761 20.092 1.00 54.50 85 THR A C 1
ATOM 723 O O . THR A 1 85 ? -9.713 18.909 19.317 1.00 54.50 85 THR A O 1
ATOM 726 N N . PRO A 1 86 ? -10.412 19.468 21.384 1.00 54.72 86 PRO A N 1
ATOM 727 C CA . PRO A 1 86 ? -10.190 18.138 21.922 1.00 54.72 86 PRO A CA 1
ATOM 728 C C . PRO A 1 86 ? -11.099 17.152 21.193 1.00 54.72 86 PRO A C 1
ATOM 730 O O . PRO A 1 86 ? -12.325 17.292 21.176 1.00 54.72 86 PRO A O 1
ATOM 733 N N . VAL A 1 87 ? -10.479 16.161 20.558 1.00 57.50 87 VAL A N 1
ATOM 734 C CA . VAL A 1 87 ? -11.200 15.029 19.984 1.00 57.50 87 VAL A CA 1
ATOM 735 C C . VAL A 1 87 ? -11.964 14.321 21.109 1.00 57.50 87 VAL A C 1
ATOM 737 O O . VAL A 1 87 ? -11.385 14.074 22.173 1.00 57.50 87 VAL A O 1
ATOM 740 N N . PRO A 1 88 ? -13.262 14.018 20.932 1.00 54.72 88 PRO A N 1
ATOM 741 C CA . PRO A 1 88 ? -14.031 13.322 21.948 1.00 54.72 88 PRO A CA 1
ATOM 742 C C . PRO A 1 88 ? -13.376 11.962 22.214 1.00 54.72 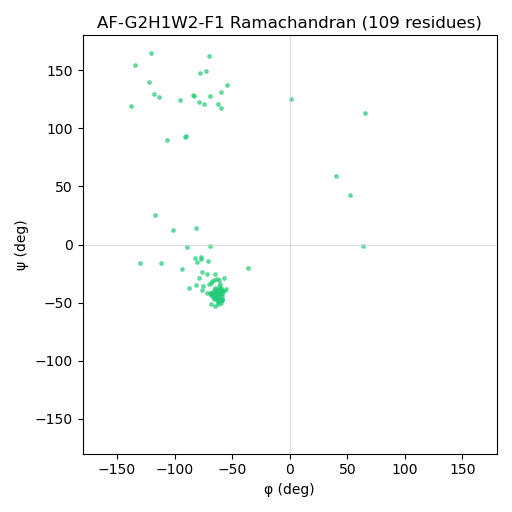88 PRO A C 1
ATOM 744 O O . PRO A 1 88 ? -13.273 11.111 21.333 1.00 54.72 88 PRO A O 1
ATOM 747 N N . GLN A 1 89 ? -12.906 11.776 23.448 1.00 52.69 89 GLN A N 1
ATOM 748 C CA . GLN A 1 89 ? -12.030 10.669 23.858 1.00 52.69 89 GLN A CA 1
ATOM 749 C C . GLN A 1 89 ? -12.704 9.289 23.861 1.00 52.69 89 GLN A C 1
ATOM 751 O O . GLN A 1 89 ? -12.072 8.292 24.191 1.00 52.69 89 GLN A O 1
ATOM 756 N N . ILE A 1 90 ? -13.991 9.196 23.533 1.00 51.81 90 ILE A N 1
ATOM 7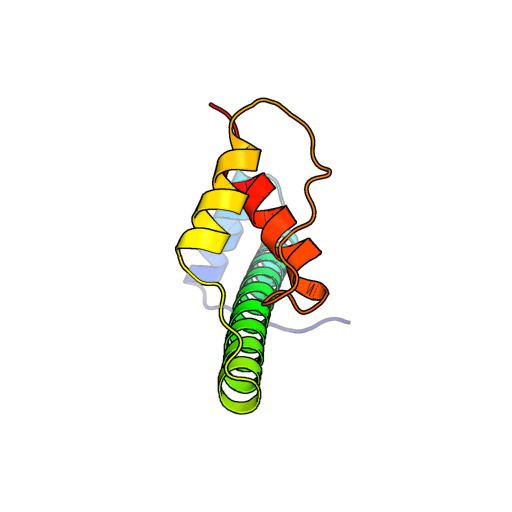57 C CA . ILE A 1 90 ? -14.792 8.018 23.885 1.00 51.81 90 ILE A CA 1
ATOM 758 C C . ILE A 1 90 ? -14.524 6.812 22.961 1.00 51.81 90 ILE A C 1
ATOM 760 O O . ILE A 1 90 ? -14.889 5.697 23.316 1.00 51.81 90 ILE A O 1
ATOM 764 N N . ILE A 1 91 ? -13.828 6.980 21.827 1.00 50.78 91 ILE A N 1
ATOM 765 C CA . ILE A 1 91 ? -13.525 5.860 20.904 1.00 50.78 91 ILE A CA 1
ATOM 766 C C . ILE A 1 91 ? -12.041 5.775 20.509 1.00 50.78 91 ILE A C 1
ATOM 768 O O . ILE A 1 91 ? -11.580 4.728 20.061 1.00 50.78 91 ILE A O 1
ATOM 772 N N . ILE A 1 92 ? -11.259 6.828 20.740 1.00 46.22 92 ILE A N 1
ATOM 773 C CA . ILE A 1 92 ? -9.867 6.889 20.304 1.00 46.22 92 ILE A CA 1
ATOM 774 C C . ILE A 1 92 ? -8.978 6.349 21.425 1.00 46.22 92 ILE A C 1
ATOM 776 O O . ILE A 1 92 ? -8.540 7.096 22.299 1.00 46.22 92 ILE A O 1
ATOM 780 N N . THR A 1 93 ? -8.674 5.049 21.404 1.00 43.12 93 THR A N 1
ATOM 781 C CA . THR A 1 93 ? -7.414 4.605 22.014 1.00 43.12 93 THR A CA 1
ATOM 782 C C . THR A 1 93 ? -6.286 5.412 21.374 1.00 43.12 93 THR A C 1
ATOM 784 O O . THR A 1 93 ? -6.310 5.615 20.164 1.00 43.12 93 THR A O 1
ATOM 787 N N . GLU A 1 94 ? -5.333 5.877 22.181 1.00 42.06 94 GLU A N 1
ATOM 788 C CA . GLU A 1 94 ? -4.253 6.858 21.932 1.00 42.06 94 GLU A CA 1
ATOM 789 C C . GLU A 1 94 ? -3.582 6.850 20.529 1.00 42.06 94 GLU A C 1
ATOM 791 O O . GLU A 1 94 ? -3.027 7.858 20.094 1.00 42.06 94 GLU A O 1
ATOM 796 N N . GLY A 1 95 ? -3.689 5.756 19.766 1.00 41.53 95 GLY A N 1
ATOM 797 C CA . GLY A 1 95 ? -3.275 5.634 18.363 1.00 41.53 95 GLY A CA 1
ATOM 798 C C . GLY A 1 95 ? -4.132 6.375 17.318 1.00 41.53 95 GLY A C 1
ATOM 799 O O . GLY A 1 95 ? -3.589 6.769 16.282 1.00 41.53 95 GLY A O 1
ATOM 800 N N . ALA A 1 96 ? -5.420 6.660 17.556 1.00 42.53 96 ALA A N 1
ATOM 801 C CA . ALA A 1 96 ? -6.235 7.365 16.549 1.00 42.53 96 ALA A CA 1
ATOM 802 C C . ALA A 1 96 ? -5.956 8.875 16.472 1.00 42.53 96 ALA A C 1
ATOM 804 O O . ALA A 1 96 ? -6.327 9.509 15.485 1.00 42.53 96 ALA A O 1
ATOM 805 N N . ALA A 1 97 ? -5.211 9.457 17.419 1.00 41.66 97 ALA A N 1
ATOM 806 C CA . ALA A 1 97 ? -4.651 10.798 17.231 1.00 41.66 97 ALA A CA 1
ATOM 807 C C . ALA A 1 97 ? -3.683 10.840 16.026 1.00 41.66 97 ALA A C 1
ATOM 809 O O . ALA A 1 97 ? -3.601 11.849 15.326 1.00 41.66 97 ALA A O 1
ATOM 810 N N . GLN A 1 98 ? -3.006 9.723 15.724 1.00 41.34 98 GLN A N 1
ATOM 811 C CA . GLN A 1 98 ? -2.096 9.609 14.579 1.00 41.34 98 GLN A CA 1
ATOM 812 C C . GLN A 1 98 ? -2.831 9.184 13.292 1.00 41.34 98 GLN A C 1
ATOM 814 O O . GLN A 1 98 ? -2.549 9.717 12.217 1.00 41.34 98 GLN A O 1
ATOM 819 N N . GLY A 1 99 ? -3.832 8.298 13.392 1.00 38.88 99 GLY A N 1
ATOM 820 C CA . GLY A 1 99 ? -4.657 7.848 12.258 1.00 38.88 99 GLY A CA 1
ATOM 821 C C . GLY A 1 99 ? -5.637 8.904 11.723 1.00 38.88 99 GLY A C 1
ATOM 822 O O . GLY A 1 99 ? -5.732 9.110 10.511 1.00 38.88 99 GLY A O 1
ATOM 823 N N . PHE A 1 100 ? -6.308 9.659 12.599 1.00 39.44 100 PHE A N 1
ATOM 824 C CA . PHE A 1 100 ? -7.173 10.770 12.177 1.00 39.44 100 PHE A CA 1
ATOM 825 C C . PHE A 1 100 ? -6.379 12.013 11.751 1.00 39.44 100 PHE A C 1
ATOM 827 O O . PHE A 1 100 ? -6.843 12.769 10.893 1.00 39.44 100 PHE A O 1
ATOM 834 N N . GLY A 1 101 ? -5.139 12.177 12.232 1.00 39.47 101 GLY A N 1
ATOM 835 C CA . GLY A 1 101 ? -4.178 13.115 11.648 1.00 39.47 101 GLY A CA 1
ATOM 836 C C . GLY A 1 101 ? -3.930 12.832 10.159 1.00 39.47 101 GLY A C 1
ATOM 837 O O . GLY A 1 101 ? -3.930 13.759 9.346 1.00 39.47 101 GLY A O 1
ATOM 838 N N . ALA A 1 102 ? -3.839 11.557 9.763 1.00 37.03 102 ALA A N 1
ATOM 839 C CA . ALA A 1 102 ? -3.715 11.162 8.359 1.00 37.03 102 ALA A CA 1
ATOM 840 C C . ALA A 1 102 ? -5.002 11.398 7.544 1.00 37.03 102 ALA A C 1
ATOM 842 O O . ALA A 1 102 ? -4.911 11.797 6.384 1.00 37.03 102 ALA A O 1
ATOM 843 N N . LEU A 1 103 ? -6.195 11.250 8.133 1.00 33.38 103 LEU A N 1
ATOM 844 C CA . LEU A 1 103 ? -7.459 11.607 7.467 1.00 33.38 103 LEU A CA 1
ATOM 845 C C . LEU A 1 103 ? -7.605 13.126 7.265 1.00 33.38 103 LEU A C 1
ATOM 847 O O . LEU A 1 103 ? -8.093 13.551 6.219 1.00 33.38 103 LEU A O 1
ATOM 851 N N . SER A 1 104 ? -7.084 13.950 8.182 1.00 38.59 104 SER A N 1
ATOM 852 C CA . SER A 1 104 ? -6.986 15.406 7.985 1.00 38.59 104 SER A CA 1
ATOM 853 C C . SER A 1 104 ? -6.018 15.791 6.850 1.00 38.59 104 SER A C 1
ATOM 855 O O . SER A 1 104 ? -6.248 16.766 6.134 1.00 38.59 104 SER A O 1
ATOM 857 N N . ALA A 1 105 ? -4.973 14.984 6.619 1.00 38.59 105 ALA A N 1
ATOM 858 C CA . ALA A 1 105 ? -4.051 15.134 5.492 1.00 38.59 105 ALA A CA 1
ATOM 859 C C . ALA A 1 105 ? -4.630 14.583 4.172 1.00 38.59 105 ALA A C 1
ATOM 861 O O . ALA A 1 105 ? -4.308 15.098 3.101 1.00 38.59 105 ALA A O 1
ATOM 862 N N . PHE A 1 106 ? -5.510 13.578 4.240 1.00 34.84 106 PHE A N 1
ATOM 863 C CA . PHE A 1 106 ? -6.186 12.984 3.084 1.00 34.84 106 PHE A CA 1
ATOM 864 C C . PHE A 1 106 ? -7.327 13.870 2.559 1.00 34.84 106 PHE A C 1
ATOM 866 O O . PHE A 1 106 ? -7.457 14.041 1.352 1.00 34.84 106 PHE A O 1
ATOM 873 N N . PHE A 1 107 ? -8.095 14.514 3.446 1.00 39.44 107 PHE A N 1
ATOM 874 C CA . PHE A 1 107 ? -9.133 15.483 3.060 1.00 39.44 107 PHE A CA 1
ATOM 875 C C . PHE A 1 107 ? -8.584 16.898 2.775 1.00 39.44 107 PHE A C 1
ATOM 877 O O . PHE A 1 107 ? -9.294 17.740 2.232 1.00 39.44 107 PHE A O 1
ATOM 884 N N . GLY A 1 108 ? -7.318 17.164 3.125 1.00 35.16 108 GLY A N 1
ATOM 885 C CA . GLY A 1 108 ? -6.658 18.470 3.010 1.00 35.16 108 GLY A CA 1
ATOM 886 C C . GLY A 1 108 ? -5.706 18.648 1.818 1.00 35.16 108 GLY A C 1
ATOM 887 O O . GLY A 1 108 ? -4.947 19.620 1.800 1.00 35.16 108 GLY A O 1
ATOM 888 N N . ARG A 1 109 ? -5.692 17.748 0.821 1.00 31.62 109 ARG A N 1
ATOM 889 C CA . ARG A 1 109 ? -4.889 17.942 -0.401 1.00 31.62 109 ARG A CA 1
ATOM 890 C C . ARG A 1 109 ? -5.707 18.673 -1.472 1.00 31.62 109 ARG A C 1
ATOM 892 O O . ARG A 1 109 ? -6.435 18.048 -2.229 1.00 31.62 109 ARG A O 1
ATOM 899 N N . LYS A 1 110 ? -5.545 20.003 -1.472 1.00 35.53 110 LYS A N 1
ATOM 900 C CA . LYS A 1 110 ? -5.762 20.982 -2.560 1.00 35.53 110 LYS A CA 1
ATOM 901 C C . LYS A 1 110 ? -6.273 20.422 -3.901 1.00 35.53 110 LYS A C 1
ATOM 903 O O . LYS A 1 110 ? -5.551 19.673 -4.558 1.00 35.53 110 LYS A O 1
ATOM 908 N N . ASN A 1 111 ? -7.390 20.981 -4.368 1.00 31.17 111 ASN A N 1
ATOM 909 C CA . ASN A 1 111 ? -7.307 21.853 -5.547 1.00 31.17 111 ASN A CA 1
ATOM 910 C C . ASN A 1 111 ? -7.006 23.271 -5.053 1.00 31.17 111 ASN A C 1
ATOM 912 O O . ASN A 1 111 ? -7.668 23.684 -4.075 1.00 31.17 111 ASN A O 1
#

Foldseek 3Di:
DDDDDDDDPVVLVVLCVVCVVVVHDSVVSVVVVVVVVVVVVVLVVVVVVLVVVLVVCCVVPVDDDDPVNVVVLVVVVPPDDDPPDDDPPRRDDPCVVVVVVVVCVVVPDDD

Sequence (111 aa):
MATSIKLDDDLKSRIHHLADRQRRSAHWIMREAIRDYVEREEKHENFKQEALGSWAIYQKTGRHLSGDEVRVWLQTWVPIRNRDTPVPQIIITEGAAQGFGALSAFFGRKN

InterPro domains:
  IPR002145 Ribbon-helix-helix protein, CopG [PF01402] (2-41)
  IPR010985 Ribbon-helix-helix [SSF47598] (2-42)
  IPR013321 Arc-type ribbon-helix-helix [G3DSA:1.10.1220.10] (8-48)

Radius of gyration: 21.3 Å; Cα contacts (8 Å, |Δi|>4): 32; chains: 1; bounding box: 46×44×47 Å

Secondary structure (DSSP, 8-state):
--------HHHHHHHHHHHHHHT--HHHHHHHHHHHHHHHHHHHHHHHHHHHHHHHHHHHH-----HHHHHHHHHTTSSS--S-PPPPTTS--TTHHHHHHHHHHHTT---

Organism: NCBI:txid1005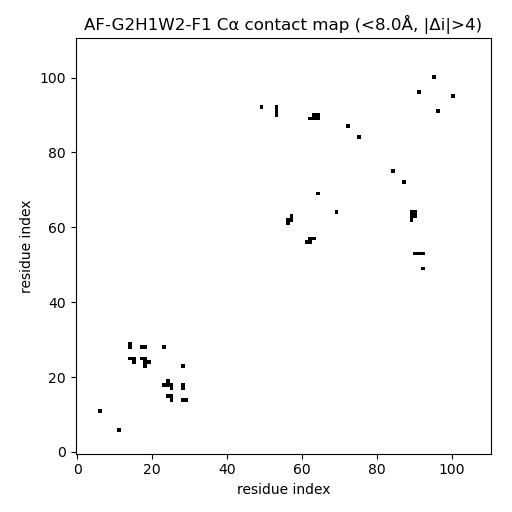043